Protein AF-A0A9P6BV62-F1 (afdb_monomer_lite)

Sequence (113 aa):
AESNSATRDPPPKCHPDAHIQVREGLHNRIDGATRLIWTHGLPAGACKSAIMQTIAETVPACATLFFSRSSDPPRNDSKKVFTTLAYNPGVANDGYYRYIEARLSKDPLFQIS

Foldseek 3Di:
DPPPCVVQVPPDADDPPQPPVVLVVVLVQPDVPRDDDDDDDDDDVSPPVNSVVVSVVVDPPDDDDDDDDDPDPVSPDPVVVVVCVQPVVVVVDVVSVVVVVVVLVVDPVNVPD

Structure (mmCIF, N/CA/C/O backbone):
data_AF-A0A9P6BV62-F1
#
_entry.id   AF-A0A9P6BV62-F1
#
loop_
_atom_site.group_PDB
_atom_site.id
_atom_site.type_symbol
_atom_site.label_atom_id
_atom_site.label_alt_id
_atom_site.label_comp_id
_atom_site.label_asym_id
_atom_site.label_entity_id
_atom_site.label_seq_id
_atom_site.pdbx_PDB_ins_code
_atom_site.Cartn_x
_atom_site.Cartn_y
_atom_site.Cartn_z
_atom_site.occupancy
_atom_site.B_iso_or_equiv
_atom_site.auth_seq_id
_atom_site.auth_comp_id
_atom_site.auth_asym_id
_atom_site.auth_atom_id
_atom_site.pdbx_PDB_model_num
ATOM 1 N N . ALA A 1 1 ? 13.820 10.621 1.183 1.00 32.50 1 ALA A N 1
ATOM 2 C CA . ALA A 1 1 ? 14.265 9.985 2.432 1.00 32.50 1 ALA A CA 1
ATOM 3 C C . ALA A 1 1 ? 13.430 8.738 2.592 1.00 32.50 1 ALA A C 1
ATOM 5 O O . ALA A 1 1 ? 12.215 8.858 2.717 1.00 32.50 1 ALA A O 1
ATOM 6 N N . GLU A 1 2 ? 14.063 7.577 2.474 1.00 38.62 2 GLU A N 1
ATOM 7 C CA . GLU A 1 2 ? 13.459 6.315 2.881 1.00 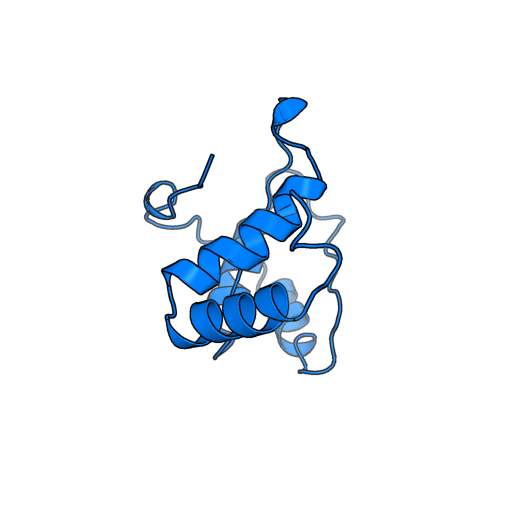38.62 2 GLU A CA 1
ATOM 8 C C . GLU A 1 2 ? 13.059 6.436 4.346 1.00 38.62 2 GLU A C 1
ATOM 10 O O . GLU A 1 2 ? 13.879 6.752 5.209 1.00 38.62 2 GLU A O 1
ATOM 15 N N . SER A 1 3 ? 11.771 6.260 4.619 1.00 39.12 3 SER A N 1
ATOM 16 C CA . SER A 1 3 ? 11.311 6.088 5.986 1.00 39.12 3 SER A CA 1
ATOM 17 C C . SER A 1 3 ? 11.626 4.646 6.342 1.00 39.12 3 SER A C 1
ATOM 19 O O . SER A 1 3 ? 10.833 3.754 6.051 1.00 39.12 3 SER A O 1
ATOM 21 N N . ASN A 1 4 ? 12.801 4.417 6.925 1.00 45.44 4 ASN A N 1
ATOM 22 C CA . ASN A 1 4 ? 13.088 3.157 7.591 1.00 45.44 4 ASN A CA 1
ATOM 23 C C . ASN A 1 4 ? 11.947 2.904 8.597 1.00 45.44 4 ASN A C 1
ATOM 25 O O . ASN A 1 4 ? 11.656 3.767 9.438 1.00 45.44 4 ASN A O 1
ATOM 29 N N . SER A 1 5 ? 11.251 1.773 8.462 1.00 48.31 5 SER A N 1
ATOM 30 C CA . SER A 1 5 ? 10.105 1.377 9.297 1.00 48.31 5 SER A CA 1
ATOM 31 C C . SER A 1 5 ? 10.448 1.350 10.790 1.00 48.31 5 SER A C 1
ATOM 33 O O . SER A 1 5 ? 9.556 1.506 11.617 1.00 48.31 5 SER A O 1
ATOM 35 N N . ALA A 1 6 ? 11.742 1.290 11.122 1.00 51.12 6 ALA A N 1
ATOM 36 C CA . ALA A 1 6 ? 12.299 1.443 12.465 1.00 51.12 6 ALA A CA 1
ATOM 37 C C . ALA A 1 6 ? 11.900 2.746 13.193 1.00 51.12 6 ALA A C 1
ATOM 39 O O . ALA A 1 6 ? 11.965 2.813 14.413 1.00 51.12 6 ALA A O 1
ATOM 40 N N . THR A 1 7 ? 11.458 3.791 12.483 1.00 49.78 7 THR A N 1
ATOM 41 C CA . THR A 1 7 ? 10.946 5.02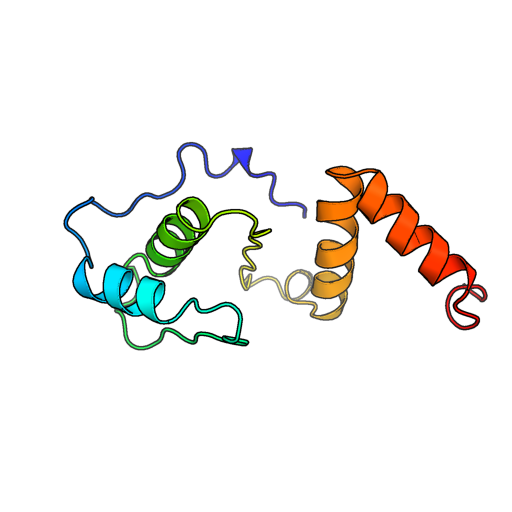7 13.120 1.00 49.78 7 THR A CA 1
ATOM 42 C C . THR A 1 7 ? 9.534 4.890 13.697 1.00 49.78 7 THR A C 1
ATOM 44 O O . THR A 1 7 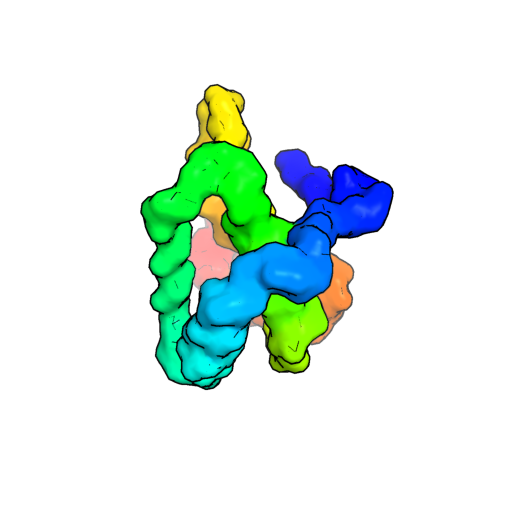? 9.040 5.811 14.343 1.00 49.78 7 THR A O 1
ATOM 47 N N . ARG A 1 8 ? 8.869 3.758 13.454 1.00 58.41 8 ARG A N 1
ATOM 48 C CA . ARG A 1 8 ? 7.514 3.451 13.919 1.00 58.41 8 ARG A CA 1
ATOM 49 C C . ARG A 1 8 ? 7.517 2.168 14.742 1.00 58.41 8 ARG A C 1
ATOM 51 O O . ARG A 1 8 ? 6.630 1.353 14.545 1.00 58.41 8 ARG A O 1
ATOM 58 N N . ASP A 1 9 ? 8.523 1.956 15.586 1.00 53.59 9 ASP A N 1
ATOM 59 C CA . ASP A 1 9 ? 8.571 0.798 16.481 1.00 53.59 9 ASP A CA 1
ATOM 60 C C . ASP A 1 9 ? 8.330 1.223 17.948 1.00 53.59 9 ASP A C 1
ATOM 62 O O . ASP A 1 9 ? 9.129 1.992 18.489 1.00 53.59 9 ASP A O 1
ATOM 66 N N . PRO A 1 10 ? 7.232 0.781 18.596 1.00 60.56 10 PRO A N 1
ATOM 67 C CA . PRO A 1 10 ? 6.123 0.044 18.002 1.00 60.56 10 PRO A CA 1
ATOM 68 C C . PRO A 1 10 ? 5.255 0.965 17.135 1.00 60.56 10 PRO A C 1
ATOM 70 O O . PRO A 1 10 ? 5.187 2.180 17.367 1.00 60.56 10 PRO A O 1
ATOM 73 N N . PRO A 1 11 ? 4.552 0.414 16.137 1.00 63.06 11 PRO A N 1
ATOM 74 C CA . PRO A 1 11 ? 3.707 1.231 15.293 1.00 63.06 11 PRO A CA 1
ATOM 75 C C . PRO A 1 11 ? 2.580 1.856 16.107 1.00 63.06 11 PRO A C 1
ATOM 77 O O . PRO A 1 11 ? 2.137 1.261 17.094 1.00 63.06 11 PRO A O 1
ATOM 80 N N . PRO A 1 12 ? 2.094 3.049 15.721 1.00 64.81 12 PRO A N 1
ATOM 81 C CA . PRO A 1 12 ? 0.966 3.663 16.398 1.00 64.81 12 PRO A CA 1
ATOM 82 C C . PRO A 1 12 ? -0.245 2.739 16.252 1.00 64.81 12 PRO A C 1
ATOM 84 O O . PRO A 1 12 ? -0.837 2.634 15.179 1.00 64.81 12 PRO A O 1
ATOM 87 N N . LYS A 1 13 ? -0.593 2.049 17.337 1.00 62.84 13 LYS A N 1
ATOM 88 C CA . LYS A 1 13 ? -1.773 1.192 17.419 1.00 62.84 13 LYS A CA 1
ATOM 89 C C . LYS A 1 13 ? -2.925 2.012 17.976 1.00 62.84 13 LYS A C 1
ATOM 91 O O . LYS A 1 13 ? -2.773 2.720 18.970 1.00 62.84 13 LYS A O 1
ATOM 96 N N . CYS A 1 14 ? -4.088 1.914 17.338 1.00 64.50 14 CYS A N 1
ATOM 97 C CA . CYS A 1 14 ? -5.316 2.346 17.991 1.00 64.50 14 CYS A CA 1
ATOM 98 C C . CYS A 1 14 ? -5.568 1.462 19.216 1.00 64.50 14 CYS A C 1
ATOM 100 O O . CYS A 1 14 ? -5.217 0.280 19.216 1.00 64.50 14 CYS A O 1
ATOM 102 N N . HIS A 1 15 ? -6.208 2.025 20.243 1.00 65.69 15 HIS A N 1
ATOM 103 C CA . HIS A 1 15 ? -6.776 1.208 21.311 1.00 65.69 15 HIS A CA 1
ATOM 104 C C . HIS A 1 15 ? -7.692 0.145 20.672 1.00 65.69 15 HIS A C 1
ATOM 106 O O . HIS A 1 15 ? -8.439 0.500 19.757 1.00 65.69 15 HIS A O 1
ATOM 112 N N . PRO A 1 16 ? -7.646 -1.130 21.096 1.00 63.91 16 PRO A N 1
ATOM 113 C CA . PRO A 1 16 ? -8.376 -2.221 20.439 1.00 63.91 16 PRO A CA 1
ATOM 114 C C . PRO A 1 16 ? -9.889 -1.980 20.325 1.00 63.91 16 PRO A C 1
ATOM 116 O O . PRO A 1 16 ? -10.501 -2.419 19.353 1.00 63.91 16 PRO A O 1
ATOM 119 N N . ASP A 1 17 ? -10.457 -1.219 21.263 1.00 63.34 17 ASP A N 1
ATOM 120 C CA . ASP A 1 17 ? -11.882 -0.857 21.275 1.00 63.34 17 ASP A CA 1
ATOM 121 C C . ASP A 1 17 ? -12.219 0.398 20.456 1.00 63.34 17 ASP A C 1
ATOM 123 O O . ASP A 1 17 ? -13.386 0.715 20.213 1.00 63.34 17 ASP A O 1
ATOM 127 N N . ALA A 1 18 ? -11.207 1.145 20.016 1.00 64.38 18 ALA A N 1
ATOM 128 C CA . ALA A 1 18 ? -11.418 2.351 19.237 1.00 64.38 18 ALA A CA 1
ATOM 129 C C . ALA A 1 18 ? -11.779 1.992 17.791 1.00 64.38 18 ALA A C 1
ATOM 131 O O . ALA A 1 18 ? -11.088 1.227 17.120 1.00 64.38 18 ALA A O 1
ATOM 132 N N . HIS A 1 19 ? -12.843 2.615 17.280 1.00 68.31 19 HIS A N 1
ATOM 133 C CA . HIS A 1 19 ? -13.197 2.592 15.857 1.00 68.31 19 HIS A CA 1
ATOM 134 C C . HIS A 1 19 ? -13.489 1.197 15.269 1.00 68.31 19 HIS A C 1
ATOM 136 O O . HIS A 1 19 ? -13.370 1.023 14.056 1.00 68.31 19 HIS A O 1
ATOM 142 N N . ILE A 1 20 ? -13.941 0.234 16.088 1.00 72.88 20 ILE A N 1
ATOM 143 C CA . ILE A 1 20 ? -14.313 -1.127 15.650 1.00 72.88 20 ILE A CA 1
ATOM 144 C C . ILE A 1 20 ? -15.235 -1.084 14.424 1.00 72.88 20 ILE A C 1
ATOM 146 O O . ILE A 1 20 ? -14.921 -1.687 13.406 1.00 72.88 20 ILE A O 1
ATOM 150 N N . GLN A 1 21 ? -16.317 -0.299 14.466 1.00 72.31 21 GLN A N 1
ATOM 151 C CA . GLN A 1 21 ? -17.267 -0.204 13.345 1.00 72.31 21 GLN A CA 1
ATOM 152 C C . GLN A 1 21 ? -16.616 0.296 12.046 1.00 72.31 21 GLN A C 1
ATOM 154 O O . GLN A 1 21 ? -16.960 -0.157 10.957 1.00 72.31 21 GLN A O 1
ATOM 159 N N . VAL A 1 22 ? -15.652 1.217 12.155 1.00 74.50 22 VAL A N 1
ATOM 160 C CA . VAL A 1 22 ? -14.913 1.744 11.000 1.00 74.50 22 VAL A CA 1
ATOM 161 C C . VAL A 1 22 ? -13.957 0.685 10.457 1.00 74.50 22 VAL A C 1
ATOM 163 O O . VAL A 1 22 ? -13.873 0.520 9.243 1.00 74.50 22 VAL A O 1
ATOM 166 N N . ARG A 1 23 ? -13.265 -0.053 11.335 1.00 74.50 23 ARG A N 1
ATOM 167 C CA . ARG A 1 23 ? -12.349 -1.133 10.949 1.00 74.50 23 ARG A CA 1
ATOM 168 C C . ARG A 1 23 ? -13.086 -2.281 10.266 1.00 74.50 23 ARG A C 1
ATOM 170 O O . ARG A 1 23 ? -12.674 -2.675 9.183 1.00 74.50 23 ARG A O 1
ATOM 177 N N . GLU A 1 24 ? -14.184 -2.756 10.848 1.00 76.69 24 GLU A N 1
ATOM 178 C CA . GLU A 1 24 ? -15.028 -3.805 10.259 1.00 76.69 24 GLU A CA 1
ATOM 179 C C . GLU A 1 24 ? -15.613 -3.356 8.913 1.00 76.69 24 GLU A C 1
ATOM 181 O O . GLU A 1 24 ? -15.560 -4.082 7.921 1.00 76.69 24 GLU A O 1
ATOM 186 N N . GLY A 1 25 ? -16.099 -2.112 8.836 1.00 77.75 25 GLY A N 1
ATOM 187 C CA . GLY A 1 25 ? -16.602 -1.539 7.588 1.00 77.75 25 GLY A CA 1
ATOM 188 C C . GLY A 1 25 ? -15.531 -1.420 6.500 1.00 77.75 25 GLY A C 1
ATOM 189 O O . GLY A 1 25 ? -15.826 -1.624 5.326 1.00 77.75 25 GLY A O 1
ATOM 190 N N . LEU A 1 26 ? -14.286 -1.107 6.868 1.00 78.12 26 LEU A N 1
ATOM 191 C CA . LEU A 1 26 ? -13.156 -1.082 5.939 1.00 78.12 26 LEU A CA 1
ATOM 192 C C . LEU A 1 26 ? -12.740 -2.488 5.507 1.00 78.12 26 LEU A C 1
ATOM 194 O O . LEU A 1 26 ? -12.527 -2.700 4.319 1.00 78.12 26 LEU A O 1
ATOM 198 N N . HIS A 1 27 ? -12.675 -3.441 6.437 1.00 76.19 27 HIS A N 1
ATOM 199 C CA . HIS A 1 27 ? -12.341 -4.834 6.146 1.00 76.19 27 HIS A CA 1
ATOM 200 C C . HIS A 1 27 ? -13.289 -5.451 5.125 1.00 76.19 27 HIS A C 1
ATOM 202 O O . HIS A 1 27 ? -12.836 -6.010 4.132 1.00 76.19 27 HIS A O 1
ATOM 208 N N . ASN A 1 28 ? -14.596 -5.271 5.321 1.00 76.75 28 ASN A N 1
ATOM 209 C CA . ASN A 1 28 ? -15.617 -5.792 4.410 1.00 76.75 28 ASN A CA 1
ATOM 210 C C . ASN A 1 28 ? -15.573 -5.148 3.019 1.00 76.75 28 ASN A C 1
ATOM 212 O O . ASN A 1 28 ? -16.122 -5.695 2.068 1.00 76.75 28 ASN A O 1
ATOM 216 N N . ARG A 1 29 ? -14.939 -3.978 2.894 1.00 73.81 29 ARG A N 1
ATOM 217 C CA . ARG A 1 29 ? -14.745 -3.285 1.618 1.00 73.81 29 ARG A CA 1
ATOM 218 C C . ARG A 1 29 ? -13.439 -3.653 0.935 1.00 73.81 29 ARG A C 1
ATOM 220 O O . ARG A 1 29 ? -13.262 -3.272 -0.210 1.00 73.81 29 ARG A O 1
ATOM 227 N N . ILE A 1 30 ? -12.520 -4.345 1.600 1.00 74.12 30 ILE A N 1
ATOM 228 C CA . ILE A 1 30 ? -11.318 -4.872 0.954 1.00 74.12 30 ILE A CA 1
ATOM 229 C C . ILE A 1 30 ? -11.697 -6.227 0.364 1.00 74.12 30 ILE A C 1
ATOM 231 O O . ILE A 1 30 ? -11.371 -7.286 0.888 1.00 74.12 30 ILE A O 1
ATOM 235 N N . ASP A 1 31 ? -12.444 -6.177 -0.734 1.00 68.06 31 ASP A N 1
ATOM 236 C CA . ASP A 1 31 ? -12.524 -7.289 -1.667 1.00 68.06 31 ASP A CA 1
ATOM 237 C C . ASP A 1 31 ? -11.417 -7.120 -2.719 1.00 68.06 31 ASP A C 1
ATOM 239 O O . ASP A 1 31 ? -10.944 -6.012 -2.986 1.00 68.06 31 ASP A O 1
ATOM 243 N N . GLY A 1 32 ? -10.961 -8.211 -3.335 1.00 64.62 32 GLY A N 1
ATOM 244 C CA . GLY A 1 32 ? -9.912 -8.162 -4.366 1.00 64.62 32 GLY A CA 1
ATOM 245 C C . GLY A 1 32 ? -10.261 -7.310 -5.602 1.00 64.62 32 GLY A C 1
ATOM 246 O O . GLY A 1 32 ? -9.441 -7.193 -6.511 1.00 64.62 32 GLY A O 1
ATOM 247 N N . ALA A 1 33 ? -11.464 -6.722 -5.656 1.00 69.94 33 ALA A N 1
ATOM 248 C CA . ALA A 1 33 ? -11.932 -5.818 -6.700 1.00 69.94 33 ALA A CA 1
ATOM 249 C C . ALA A 1 33 ? -11.805 -4.330 -6.321 1.00 69.94 33 ALA A C 1
ATOM 251 O O . ALA A 1 33 ? -11.895 -3.463 -7.200 1.00 69.94 33 ALA A O 1
ATOM 252 N N . THR A 1 34 ? -11.577 -4.007 -5.048 1.00 71.19 34 THR A N 1
ATOM 253 C CA . THR A 1 34 ? -11.551 -2.626 -4.573 1.00 71.19 34 THR A CA 1
ATOM 254 C C . THR A 1 34 ? -10.258 -1.920 -4.962 1.00 71.19 34 THR A C 1
ATOM 256 O O . THR A 1 34 ? -9.164 -2.251 -4.516 1.00 71.19 34 THR A O 1
ATOM 259 N N . ARG A 1 35 ? -10.398 -0.895 -5.811 1.00 67.12 35 ARG A N 1
ATOM 260 C CA . ARG A 1 35 ? -9.262 -0.156 -6.392 1.00 67.12 35 ARG A CA 1
ATOM 261 C C . ARG A 1 35 ? -8.837 1.070 -5.586 1.00 67.12 35 ARG A C 1
ATOM 263 O O . ARG A 1 35 ? -7.699 1.509 -5.712 1.00 67.12 35 ARG A O 1
ATOM 270 N N . LEU A 1 36 ? -9.741 1.647 -4.792 1.00 78.50 36 LEU A N 1
ATOM 271 C CA . LEU A 1 36 ? -9.462 2.814 -3.955 1.00 78.50 36 LEU A CA 1
ATOM 272 C C . LEU A 1 36 ? -10.477 2.910 -2.812 1.00 78.50 36 LEU A C 1
ATOM 274 O O . LEU A 1 36 ? -11.684 2.948 -3.053 1.00 78.50 36 LEU A O 1
ATOM 278 N N . ILE A 1 37 ? -9.987 3.035 -1.577 1.00 76.00 37 ILE A N 1
ATOM 279 C CA . ILE A 1 37 ? -10.813 3.387 -0.420 1.00 76.00 37 ILE A CA 1
ATOM 280 C C . ILE A 1 37 ? -10.382 4.757 0.092 1.00 76.00 37 ILE A C 1
ATOM 282 O O . ILE A 1 37 ? -9.226 4.968 0.450 1.00 76.00 37 ILE A O 1
ATOM 286 N N . TRP A 1 38 ? -11.328 5.692 0.139 1.00 76.38 38 TRP A N 1
ATOM 287 C CA . TRP A 1 38 ? -11.105 7.036 0.656 1.00 76.38 38 TRP A CA 1
ATOM 288 C C . TRP A 1 38 ? -11.787 7.206 2.014 1.00 76.38 38 TRP A C 1
ATOM 290 O O . TRP A 1 38 ? -13.006 7.068 2.122 1.00 76.38 38 TRP A O 1
ATOM 300 N N . THR A 1 39 ? -11.014 7.524 3.054 1.00 70.62 39 THR A N 1
ATOM 301 C CA . THR A 1 39 ? -11.535 7.819 4.398 1.00 70.62 39 THR A CA 1
ATOM 302 C C . THR A 1 39 ? -11.344 9.290 4.741 1.00 70.62 39 THR A C 1
ATOM 304 O O . THR A 1 39 ? -10.215 9.748 4.933 1.00 70.62 39 THR A O 1
ATOM 307 N N . HIS A 1 40 ? -12.449 10.023 4.865 1.00 72.38 40 HIS A N 1
ATOM 308 C CA . HIS A 1 40 ? -12.484 11.433 5.258 1.00 72.38 40 HIS A CA 1
ATOM 309 C C . HIS A 1 40 ? -13.458 11.651 6.428 1.00 72.38 40 HIS A C 1
ATOM 311 O O . HIS A 1 40 ? -14.210 10.753 6.787 1.00 72.38 40 HIS A O 1
ATOM 317 N N . GLY A 1 41 ? -13.430 12.835 7.049 1.00 65.00 41 GLY A N 1
ATOM 318 C CA . GLY A 1 41 ? -14.428 13.243 8.052 1.00 65.00 41 GLY A CA 1
ATOM 319 C C . GLY A 1 41 ? -14.113 12.894 9.511 1.00 65.00 41 GLY A C 1
ATOM 320 O O . GLY A 1 41 ? -14.747 13.436 10.407 1.00 65.00 41 GLY A O 1
ATOM 321 N N . LEU A 1 42 ? -13.103 12.064 9.785 1.00 64.06 42 LEU A N 1
ATOM 322 C CA . LEU A 1 42 ? -12.630 11.864 11.158 1.00 64.06 42 LEU A CA 1
ATOM 323 C C . LEU A 1 42 ? -11.845 13.099 11.649 1.00 64.06 42 LEU A C 1
ATOM 325 O O . LEU A 1 42 ? -11.018 13.603 10.872 1.00 64.06 42 LEU A O 1
ATOM 329 N N . PRO A 1 43 ? -12.015 13.527 12.918 1.00 67.81 43 PRO A N 1
ATOM 330 C CA . PRO A 1 43 ? -11.281 14.646 13.507 1.00 67.81 43 PRO A CA 1
ATOM 331 C C . PRO A 1 43 ? -9.766 14.563 13.275 1.00 67.81 43 PRO A C 1
ATOM 333 O O . PRO A 1 43 ? -9.185 13.478 13.110 1.00 67.81 43 PRO A O 1
ATOM 336 N N . ALA A 1 44 ? -9.095 15.714 13.242 1.00 64.50 44 ALA A N 1
ATOM 337 C CA . ALA A 1 44 ? -7.637 15.738 13.315 1.00 64.50 44 ALA A CA 1
ATOM 338 C C . ALA A 1 44 ? -7.197 15.004 14.597 1.00 64.50 44 ALA A C 1
ATOM 340 O O . ALA A 1 44 ? -7.792 15.199 15.651 1.00 64.50 44 ALA A O 1
ATOM 341 N N . GLY A 1 45 ? -6.225 14.094 14.491 1.00 63.53 45 GLY A N 1
ATOM 342 C CA . GLY A 1 45 ? -5.796 13.256 15.622 1.00 63.53 45 GLY A CA 1
ATOM 343 C C . GLY A 1 45 ? -6.600 11.967 15.853 1.00 63.53 45 GLY A C 1
ATOM 344 O O . GLY A 1 45 ? -6.173 11.134 16.642 1.00 63.53 45 GLY A O 1
ATOM 345 N N . ALA A 1 46 ? -7.681 11.708 15.108 1.00 64.12 46 ALA A N 1
ATOM 346 C CA . ALA A 1 46 ? -8.478 10.474 15.220 1.00 64.12 46 ALA A CA 1
ATOM 347 C C . ALA A 1 46 ? -7.796 9.210 14.643 1.00 64.12 46 ALA A C 1
ATOM 349 O O . ALA A 1 46 ? -8.465 8.294 14.178 1.00 64.12 46 ALA A O 1
ATOM 350 N N . CYS A 1 47 ? -6.461 9.185 14.592 1.00 70.44 47 CYS A N 1
ATOM 351 C CA . CYS A 1 47 ? -5.672 7.996 14.273 1.00 70.44 47 CYS A CA 1
ATOM 352 C C . CYS A 1 47 ? -6.018 7.296 12.939 1.00 70.44 47 CYS A C 1
ATOM 354 O O . CYS A 1 47 ? -5.811 6.096 12.796 1.00 70.44 47 CYS A O 1
ATOM 356 N N . LYS A 1 48 ? -6.467 8.045 11.918 1.00 75.25 48 LYS A N 1
ATOM 357 C CA . LYS A 1 48 ? -6.768 7.517 10.566 1.00 75.25 48 LYS A CA 1
ATOM 358 C C . LYS A 1 48 ? -5.655 6.613 10.013 1.00 75.25 48 LYS A C 1
ATOM 360 O O . LYS A 1 48 ? -5.933 5.531 9.508 1.00 75.25 48 LYS A O 1
ATOM 365 N N . SER A 1 49 ? -4.398 7.038 10.153 1.00 74.69 49 SER A N 1
ATOM 366 C CA . SER A 1 49 ? -3.234 6.262 9.710 1.00 74.69 49 SER A CA 1
ATOM 367 C C . SER A 1 49 ? -3.039 4.970 10.511 1.00 74.69 49 SER A C 1
ATOM 369 O O . SER A 1 49 ? -2.664 3.963 9.924 1.00 74.69 49 SER A O 1
ATOM 371 N N . ALA A 1 50 ? -3.333 4.975 11.816 1.00 77.94 50 ALA A N 1
ATOM 372 C CA . ALA A 1 50 ? -3.255 3.785 12.667 1.00 77.94 50 ALA A CA 1
ATOM 373 C C . ALA A 1 50 ? -4.361 2.769 12.334 1.00 77.94 50 ALA A C 1
ATOM 375 O O . ALA A 1 50 ? -4.110 1.566 12.332 1.00 77.94 50 ALA A O 1
ATOM 376 N N . ILE A 1 51 ? -5.568 3.240 11.991 1.00 77.94 51 ILE A N 1
ATOM 377 C CA . ILE A 1 51 ? -6.669 2.384 11.517 1.00 77.94 51 ILE A CA 1
ATOM 378 C C . ILE A 1 51 ? -6.259 1.690 10.214 1.00 77.94 51 ILE A C 1
ATOM 380 O O . ILE A 1 51 ? -6.340 0.468 10.121 1.00 77.94 51 ILE A O 1
ATOM 384 N N . MET A 1 52 ? -5.758 2.453 9.235 1.00 78.75 52 MET A N 1
ATOM 385 C CA . MET A 1 52 ? -5.288 1.896 7.960 1.00 78.75 52 MET A CA 1
ATOM 386 C C . MET A 1 52 ? -4.124 0.925 8.138 1.00 78.75 52 MET A C 1
ATOM 388 O O . MET A 1 52 ? -4.072 -0.094 7.459 1.00 78.75 52 MET A O 1
ATOM 392 N N . GLN A 1 53 ? -3.218 1.210 9.073 1.00 78.12 53 GLN A N 1
ATOM 393 C CA . GLN A 1 53 ? -2.148 0.288 9.425 1.00 78.12 53 GLN A CA 1
ATOM 394 C C . GLN A 1 53 ? -2.670 -1.012 10.039 1.00 78.12 53 GLN A C 1
ATOM 396 O O . GLN A 1 53 ? -2.262 -2.085 9.612 1.00 78.12 53 GLN A O 1
ATOM 401 N N . THR A 1 54 ? -3.609 -0.926 10.978 1.00 79.44 54 THR A N 1
ATOM 402 C CA . THR A 1 54 ? -4.200 -2.115 11.608 1.00 79.44 54 THR A CA 1
ATOM 403 C C . THR A 1 54 ? -4.865 -3.020 10.569 1.00 79.44 54 THR A C 1
ATOM 405 O O . THR A 1 54 ? -4.750 -4.233 10.658 1.00 79.44 54 THR A O 1
ATOM 408 N N . ILE A 1 55 ? -5.534 -2.438 9.569 1.00 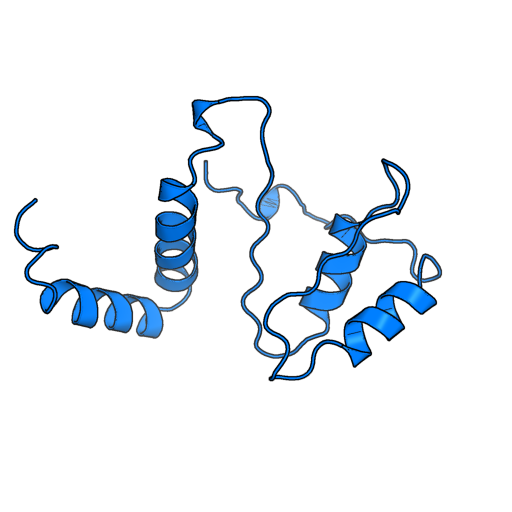78.94 55 ILE A N 1
ATOM 409 C CA . ILE A 1 55 ? -6.164 -3.190 8.475 1.00 78.94 55 ILE A CA 1
ATOM 410 C C . ILE A 1 55 ? -5.115 -3.792 7.530 1.00 78.94 55 ILE A C 1
ATOM 412 O O . ILE A 1 55 ? -5.250 -4.920 7.075 1.00 78.94 55 ILE A O 1
ATOM 416 N N . ALA A 1 56 ? -4.053 -3.051 7.224 1.00 77.56 56 ALA A N 1
ATOM 417 C CA . ALA A 1 56 ? -2.962 -3.560 6.401 1.00 77.56 56 ALA A CA 1
ATOM 418 C C . ALA A 1 56 ? -2.265 -4.781 7.023 1.00 77.56 56 ALA A C 1
ATOM 420 O O . ALA A 1 56 ? -1.835 -5.674 6.301 1.00 77.56 56 ALA A O 1
ATOM 421 N N . GLU A 1 57 ? -2.165 -4.827 8.353 1.00 76.75 57 GLU A N 1
ATOM 422 C CA . GLU A 1 57 ? -1.557 -5.937 9.097 1.00 76.75 57 GLU A CA 1
ATOM 423 C C . GLU A 1 57 ? -2.437 -7.202 9.126 1.00 76.75 57 GLU A C 1
ATOM 425 O O . GLU A 1 57 ? -1.924 -8.300 9.331 1.00 76.75 57 GLU A O 1
ATOM 430 N N . THR A 1 58 ? -3.747 -7.076 8.904 1.00 76.31 58 THR A N 1
ATOM 431 C CA . THR A 1 58 ? -4.713 -8.188 8.951 1.00 76.31 58 THR A CA 1
ATOM 432 C C . THR A 1 58 ? -5.086 -8.739 7.575 1.00 76.31 58 THR A C 1
ATOM 434 O O . THR A 1 58 ? -5.721 -9.793 7.500 1.00 76.31 58 THR A O 1
ATOM 437 N N . VAL A 1 59 ? -4.708 -8.069 6.480 1.00 74.06 59 VAL A N 1
ATOM 438 C CA . VAL A 1 59 ? -4.963 -8.549 5.113 1.00 74.06 59 VAL A CA 1
ATOM 439 C C . VAL A 1 59 ? -3.766 -9.375 4.613 1.00 74.06 59 VAL A C 1
ATOM 441 O O . VAL A 1 59 ? -2.668 -8.835 4.451 1.00 74.06 59 VAL A O 1
ATOM 444 N N . PRO A 1 60 ? -3.939 -10.682 4.334 1.00 67.88 60 PRO A N 1
ATOM 445 C CA . PRO A 1 60 ? -2.853 -11.519 3.840 1.00 67.88 60 PRO A CA 1
ATOM 446 C C . PRO A 1 60 ? -2.426 -11.108 2.422 1.00 67.88 60 PRO A C 1
ATOM 448 O O . PRO A 1 60 ? -3.259 -10.847 1.559 1.00 67.88 60 PRO A O 1
ATOM 451 N N . ALA A 1 61 ? -1.111 -11.115 2.177 1.00 63.91 61 ALA A N 1
ATOM 452 C CA . ALA A 1 61 ? -0.476 -10.895 0.869 1.00 63.91 61 ALA A CA 1
ATOM 453 C C . ALA A 1 61 ? -0.576 -9.476 0.262 1.00 63.91 61 ALA A C 1
ATOM 455 O O . ALA A 1 61 ? -0.467 -9.315 -0.955 1.00 63.91 61 ALA A O 1
ATOM 456 N N . CYS A 1 62 ? -0.694 -8.427 1.081 1.00 63.38 62 CYS A N 1
ATOM 457 C CA . CYS A 1 62 ? -0.622 -7.043 0.605 1.00 63.38 62 CYS A CA 1
ATOM 458 C C . CYS A 1 62 ? 0.732 -6.384 0.910 1.00 63.38 62 CYS A C 1
ATOM 460 O O . CYS A 1 62 ? 1.177 -6.332 2.055 1.00 63.38 62 CYS A O 1
ATOM 462 N N . ALA A 1 63 ? 1.366 -5.798 -0.111 1.00 67.06 63 ALA A N 1
ATOM 463 C CA . ALA A 1 63 ? 2.396 -4.790 0.112 1.00 67.06 63 ALA A CA 1
ATOM 464 C C . ALA A 1 63 ? 1.707 -3.486 0.533 1.00 67.06 63 ALA A C 1
ATOM 466 O O . ALA A 1 63 ? 0.876 -2.955 -0.205 1.00 67.06 63 ALA A O 1
ATOM 467 N N . THR A 1 64 ? 2.052 -2.965 1.710 1.00 70.12 64 THR A N 1
ATOM 468 C CA . THR A 1 64 ? 1.462 -1.725 2.227 1.00 70.12 64 THR A CA 1
ATOM 469 C C . THR A 1 64 ? 2.489 -0.606 2.217 1.00 70.12 64 THR A C 1
ATOM 471 O O . THR A 1 64 ? 3.588 -0.745 2.748 1.00 70.12 64 THR A O 1
ATOM 474 N N . LEU A 1 65 ? 2.119 0.530 1.626 1.00 71.62 65 LEU A N 1
ATOM 475 C CA . LEU A 1 65 ? 2.969 1.710 1.511 1.00 71.62 65 LEU A CA 1
ATOM 476 C C . LEU A 1 65 ? 2.247 2.924 2.089 1.00 71.62 65 LEU A C 1
ATOM 478 O O . LEU A 1 65 ? 1.100 3.204 1.746 1.00 71.62 65 LEU A O 1
ATOM 482 N N . PHE A 1 66 ? 2.938 3.669 2.949 1.00 72.31 66 PHE A N 1
ATOM 483 C CA . PHE A 1 66 ? 2.408 4.881 3.568 1.00 72.31 66 PHE A CA 1
ATOM 484 C C . PHE A 1 66 ? 3.123 6.111 3.028 1.00 72.31 66 PHE A C 1
ATOM 486 O O . PHE A 1 66 ? 4.310 6.309 3.288 1.00 72.31 66 PHE A O 1
ATOM 493 N N . PHE A 1 67 ? 2.375 6.980 2.352 1.00 71.56 67 PHE A N 1
ATOM 494 C CA . PHE A 1 67 ? 2.864 8.280 1.909 1.00 71.56 67 PHE A CA 1
ATOM 495 C C . PHE A 1 67 ? 2.415 9.363 2.887 1.00 71.56 67 PHE A C 1
ATOM 497 O O . PHE A 1 67 ? 1.242 9.448 3.248 1.00 71.56 67 PHE A O 1
ATOM 504 N N . SER A 1 68 ? 3.356 10.202 3.314 1.00 70.31 68 SER A N 1
ATOM 505 C CA . SER A 1 68 ? 3.068 11.398 4.101 1.00 70.31 68 SER A CA 1
ATOM 506 C C . SER A 1 68 ? 3.328 12.629 3.247 1.00 70.31 68 SER A C 1
ATOM 508 O O . SER A 1 68 ? 4.368 12.726 2.595 1.00 70.31 68 SER A O 1
ATOM 510 N N . ARG A 1 69 ? 2.393 13.581 3.262 1.00 70.56 69 ARG A N 1
ATOM 511 C CA . ARG A 1 69 ? 2.616 14.905 2.681 1.00 70.56 69 ARG A CA 1
ATOM 512 C C . ARG A 1 69 ? 3.400 15.737 3.689 1.00 70.56 69 ARG A C 1
ATOM 514 O O . ARG A 1 69 ? 2.875 16.092 4.739 1.00 70.56 69 ARG A O 1
ATOM 521 N N . SER A 1 70 ? 4.656 16.021 3.365 1.00 69.38 70 SER A N 1
ATOM 522 C CA . SER A 1 70 ? 5.502 16.928 4.142 1.00 69.38 70 SER A CA 1
ATOM 523 C C . SER A 1 70 ? 5.208 18.385 3.767 1.00 69.38 70 SER A C 1
ATOM 525 O O . SER A 1 70 ? 4.843 18.672 2.626 1.00 69.38 70 SER A O 1
ATOM 527 N N . SER A 1 71 ? 5.385 19.299 4.724 1.00 71.94 71 SER A N 1
ATOM 528 C CA . SER A 1 71 ? 5.404 20.748 4.486 1.00 71.94 71 SER A CA 1
ATOM 529 C C . SER A 1 71 ? 6.593 21.196 3.631 1.00 71.94 71 SER A C 1
ATOM 531 O O . SER A 1 71 ? 6.562 22.303 3.105 1.00 71.94 71 SER A O 1
ATOM 533 N N . ASP A 1 72 ? 7.612 20.347 3.466 1.00 71.81 72 ASP A N 1
ATOM 534 C CA . ASP A 1 72 ? 8.793 20.632 2.656 1.00 71.81 72 ASP A CA 1
ATOM 535 C C . ASP A 1 72 ? 8.490 20.372 1.167 1.00 71.81 72 ASP A C 1
ATOM 537 O O . ASP A 1 72 ? 8.352 19.208 0.762 1.00 71.81 72 ASP A O 1
ATOM 541 N N . PRO A 1 73 ? 8.448 21.407 0.305 1.00 67.56 73 PRO A N 1
ATOM 542 C CA . PRO A 1 73 ? 8.104 21.256 -1.113 1.00 67.56 73 PRO A CA 1
ATOM 543 C C . PRO A 1 73 ? 8.931 20.200 -1.878 1.00 67.56 73 PRO A C 1
ATOM 545 O O . PRO A 1 73 ? 8.341 19.432 -2.640 1.00 67.56 73 PRO A O 1
ATOM 548 N N . PRO A 1 74 ? 10.257 20.047 -1.651 1.00 67.25 74 PRO A N 1
ATOM 549 C CA . PRO A 1 74 ? 11.069 19.033 -2.338 1.00 67.25 74 PRO A CA 1
ATOM 550 C C . PRO A 1 74 ? 10.699 17.578 -2.002 1.00 67.25 74 PRO A C 1
ATOM 552 O O . PRO A 1 74 ? 11.113 16.646 -2.707 1.00 67.25 74 PRO A O 1
ATOM 555 N N . ARG A 1 75 ? 9.975 17.365 -0.893 1.00 62.72 75 ARG A N 1
ATOM 556 C CA . ARG A 1 75 ? 9.526 16.050 -0.412 1.00 62.72 75 ARG A CA 1
ATOM 557 C C . ARG A 1 75 ? 8.130 15.681 -0.913 1.00 62.72 75 ARG A C 1
ATOM 559 O O . ARG A 1 75 ? 7.727 14.539 -0.725 1.00 62.72 75 ARG A O 1
ATOM 566 N N . ASN A 1 76 ? 7.428 16.598 -1.578 1.00 71.38 76 ASN A N 1
ATOM 567 C CA . ASN A 1 76 ? 6.096 16.379 -2.139 1.00 71.38 76 ASN A CA 1
ATOM 568 C C . ASN A 1 76 ? 6.136 16.267 -3.676 1.00 71.38 76 ASN A C 1
ATOM 570 O O . ASN A 1 76 ? 5.327 16.868 -4.381 1.00 71.38 76 ASN A O 1
ATOM 574 N N . ASP A 1 77 ? 7.109 15.521 -4.198 1.00 73.44 77 ASP A N 1
ATOM 575 C CA . ASP A 1 77 ? 7.246 15.271 -5.632 1.00 73.44 77 ASP A CA 1
ATOM 576 C C . ASP A 1 77 ? 6.569 13.950 -6.012 1.00 73.44 77 ASP A C 1
ATOM 578 O O . ASP A 1 77 ? 7.032 12.864 -5.653 1.00 73.44 77 ASP A O 1
ATOM 582 N N . SER A 1 78 ? 5.479 14.052 -6.774 1.00 69.31 78 SER A N 1
ATOM 583 C CA . SER A 1 78 ? 4.728 12.901 -7.289 1.00 69.31 78 SER A CA 1
ATOM 584 C C . SER A 1 78 ? 5.577 11.934 -8.121 1.00 69.31 78 SER A C 1
ATOM 586 O O . SER A 1 78 ? 5.305 10.736 -8.116 1.00 69.31 78 SER A O 1
ATOM 588 N N . LYS A 1 79 ? 6.649 12.404 -8.776 1.00 73.31 79 LYS A N 1
ATOM 589 C CA . LYS A 1 79 ? 7.536 11.537 -9.565 1.00 73.31 79 LYS A CA 1
ATOM 590 C C . LYS A 1 79 ? 8.293 10.547 -8.684 1.00 73.31 79 LYS A C 1
ATOM 592 O O . LYS A 1 79 ? 8.501 9.405 -9.082 1.00 73.31 79 LYS A O 1
ATOM 597 N N . LYS A 1 80 ? 8.630 10.945 -7.453 1.00 74.50 80 LYS A N 1
ATOM 598 C CA . LYS A 1 80 ? 9.348 10.091 -6.493 1.00 74.50 80 LYS A CA 1
ATOM 599 C C . LYS A 1 80 ? 8.482 8.949 -5.963 1.00 74.50 80 LYS A C 1
ATOM 601 O O . LYS A 1 80 ? 9.030 7.930 -5.561 1.00 74.50 80 LYS A O 1
ATOM 606 N N . VAL A 1 81 ? 7.153 9.084 -6.003 1.00 76.44 81 VAL A N 1
ATOM 607 C CA . VAL A 1 81 ? 6.211 8.043 -5.554 1.00 76.44 81 VAL A CA 1
ATOM 608 C C . VAL A 1 81 ? 6.394 6.760 -6.365 1.00 76.44 81 VAL A C 1
ATOM 610 O O . VAL A 1 81 ? 6.524 5.685 -5.784 1.00 76.44 81 VAL A O 1
ATOM 613 N N . PHE A 1 82 ? 6.474 6.872 -7.693 1.00 77.25 82 PHE A N 1
ATOM 614 C CA . PHE A 1 82 ? 6.678 5.723 -8.579 1.00 77.25 82 PHE A CA 1
ATOM 615 C C . PHE A 1 82 ? 8.049 5.078 -8.382 1.00 77.25 82 PHE A C 1
ATOM 617 O O . PHE A 1 82 ? 8.150 3.855 -8.320 1.00 77.25 82 PHE A O 1
ATOM 624 N N . THR A 1 83 ? 9.096 5.887 -8.201 1.00 80.75 83 THR A N 1
ATOM 625 C CA . THR A 1 83 ? 10.435 5.374 -7.890 1.00 80.75 83 THR A CA 1
ATOM 626 C C . THR A 1 83 ? 10.438 4.593 -6.576 1.00 80.75 83 THR A C 1
ATOM 628 O O . THR A 1 83 ? 10.970 3.491 -6.527 1.00 80.75 83 THR A O 1
ATOM 631 N N . THR A 1 84 ? 9.791 5.106 -5.525 1.00 79.38 84 THR A N 1
ATOM 632 C CA . THR A 1 84 ? 9.666 4.399 -4.239 1.00 79.38 84 THR A CA 1
ATOM 633 C C . THR A 1 84 ? 8.849 3.106 -4.360 1.00 79.38 84 THR A C 1
ATOM 635 O O . THR A 1 84 ? 9.209 2.105 -3.743 1.00 79.38 84 THR A O 1
ATOM 638 N N . LEU A 1 85 ? 7.790 3.097 -5.180 1.00 79.25 85 LEU A N 1
ATOM 639 C CA . LEU A 1 85 ? 6.981 1.906 -5.481 1.00 79.25 85 LEU A CA 1
ATOM 640 C C . LEU A 1 85 ? 7.773 0.807 -6.204 1.00 79.25 85 LEU A C 1
ATOM 642 O O . LEU A 1 85 ? 7.526 -0.373 -5.973 1.00 79.25 85 LEU A O 1
ATOM 646 N N . ALA A 1 86 ? 8.701 1.177 -7.084 1.00 82.69 86 ALA A N 1
ATOM 647 C CA . ALA A 1 86 ? 9.566 0.229 -7.779 1.00 82.69 86 ALA A CA 1
ATOM 648 C C . ALA A 1 86 ? 10.703 -0.269 -6.874 1.00 82.69 86 ALA A C 1
ATOM 650 O O . ALA A 1 86 ? 10.967 -1.466 -6.798 1.00 82.69 86 ALA A O 1
ATOM 651 N N . TYR A 1 87 ? 11.351 0.654 -6.165 1.00 82.81 87 TYR A N 1
ATOM 652 C CA . TYR A 1 87 ? 12.552 0.370 -5.392 1.00 82.81 87 TYR A CA 1
ATOM 653 C C . TYR A 1 87 ? 12.269 -0.476 -4.145 1.00 82.81 87 TYR A C 1
ATOM 655 O O . TYR A 1 87 ? 12.910 -1.507 -3.960 1.00 82.81 87 TYR A O 1
ATOM 663 N N . ASN A 1 88 ? 11.289 -0.099 -3.312 1.00 81.50 88 ASN A N 1
ATOM 664 C CA . ASN A 1 88 ? 11.086 -0.758 -2.014 1.00 81.50 88 ASN A CA 1
ATOM 665 C C . ASN A 1 88 ? 10.777 -2.264 -2.137 1.00 81.50 88 ASN A C 1
ATOM 667 O O . ASN A 1 88 ? 11.419 -3.050 -1.440 1.00 81.50 88 ASN A O 1
ATOM 671 N N . PRO A 1 89 ? 9.846 -2.713 -3.005 1.00 80.38 89 PRO A N 1
ATOM 672 C CA . PRO A 1 89 ? 9.612 -4.142 -3.177 1.00 80.38 89 PRO A CA 1
ATOM 673 C C . PRO A 1 89 ? 10.751 -4.824 -3.945 1.00 80.38 89 PRO A C 1
ATOM 675 O O . PRO A 1 89 ? 10.971 -6.010 -3.741 1.00 80.38 89 PRO A O 1
ATOM 678 N N . GLY A 1 90 ? 11.492 -4.092 -4.789 1.00 83.69 90 GLY A N 1
ATOM 679 C CA . GLY A 1 90 ? 12.666 -4.614 -5.494 1.00 83.69 90 GLY A CA 1
ATOM 680 C C . GLY A 1 90 ? 13.793 -4.995 -4.541 1.00 83.69 90 GLY A C 1
ATOM 681 O O . GLY A 1 90 ? 14.310 -6.100 -4.625 1.00 83.69 90 GLY A O 1
ATOM 682 N N . VAL A 1 91 ? 14.114 -4.132 -3.576 1.00 83.75 91 VAL A N 1
ATOM 683 C CA . VAL A 1 91 ? 15.126 -4.433 -2.548 1.00 83.75 91 VAL A CA 1
ATOM 684 C C . VAL A 1 91 ? 14.686 -5.574 -1.627 1.00 83.75 91 VAL A C 1
ATOM 686 O O . VAL A 1 91 ? 15.520 -6.337 -1.152 1.00 83.75 91 VAL A O 1
ATOM 689 N N . ALA A 1 92 ? 13.384 -5.705 -1.365 1.00 81.62 92 ALA A N 1
ATOM 690 C CA . ALA A 1 92 ? 12.855 -6.743 -0.482 1.00 81.62 92 ALA A CA 1
ATOM 691 C C . ALA A 1 92 ? 12.624 -8.101 -1.174 1.00 81.62 92 ALA A C 1
ATOM 693 O O . ALA A 1 92 ? 12.439 -9.107 -0.489 1.00 81.62 92 ALA A O 1
ATOM 694 N N . ASN A 1 93 ? 12.567 -8.145 -2.509 1.00 84.00 93 ASN A N 1
ATOM 695 C CA . ASN A 1 93 ? 12.226 -9.343 -3.269 1.00 84.00 93 ASN A CA 1
ATOM 696 C C . ASN A 1 93 ? 12.966 -9.388 -4.616 1.00 84.00 93 ASN A C 1
ATOM 698 O O . ASN A 1 93 ? 12.583 -8.720 -5.581 1.00 84.00 93 ASN A O 1
ATOM 702 N N . ASP A 1 94 ? 13.960 -10.274 -4.708 1.00 87.12 94 ASP A N 1
ATOM 703 C CA . ASP A 1 94 ? 14.773 -10.481 -5.914 1.00 87.12 94 ASP A CA 1
ATOM 704 C C . ASP A 1 94 ? 13.949 -10.831 -7.162 1.00 87.12 94 ASP A C 1
ATOM 706 O O . ASP A 1 94 ? 14.295 -10.440 -8.279 1.00 87.12 94 ASP A O 1
ATOM 710 N N . GLY A 1 95 ? 12.845 -11.565 -7.001 1.00 88.62 95 GLY A N 1
ATOM 711 C CA . GLY A 1 95 ? 11.951 -11.906 -8.108 1.00 88.62 95 GLY A CA 1
ATOM 712 C C . GLY A 1 95 ? 11.268 -10.669 -8.692 1.00 88.62 95 GLY A C 1
ATOM 713 O O . GLY A 1 95 ? 11.194 -10.516 -9.913 1.00 88.62 95 GLY A O 1
ATOM 714 N N . TYR A 1 96 ? 10.826 -9.755 -7.829 1.00 86.12 96 TYR A N 1
ATOM 715 C CA . TYR A 1 96 ? 10.248 -8.479 -8.239 1.00 86.12 96 TYR A CA 1
ATOM 716 C C . TYR A 1 96 ? 11.298 -7.549 -8.859 1.00 86.12 96 TYR A C 1
ATOM 718 O O . TYR A 1 96 ? 11.032 -6.942 -9.898 1.00 86.12 96 TYR A O 1
ATOM 726 N N . TYR A 1 97 ? 12.506 -7.489 -8.288 1.00 87.31 97 TYR A N 1
ATOM 727 C CA . TYR A 1 97 ? 13.628 -6.750 -8.875 1.00 87.31 97 TYR A CA 1
ATOM 728 C C . TYR A 1 97 ? 13.910 -7.209 -10.313 1.00 87.31 97 TYR A C 1
ATOM 730 O O . TYR A 1 97 ? 13.882 -6.400 -11.242 1.00 87.31 97 TYR A O 1
ATOM 738 N N . ARG A 1 98 ? 14.078 -8.522 -10.518 1.00 90.56 98 ARG A N 1
ATOM 739 C CA . ARG A 1 98 ? 14.318 -9.109 -11.847 1.00 90.56 98 ARG A CA 1
ATOM 740 C C . ARG A 1 98 ? 13.174 -8.841 -12.817 1.00 90.56 98 ARG A C 1
ATOM 742 O O . ARG A 1 98 ? 13.416 -8.611 -13.998 1.00 90.56 98 ARG A O 1
ATOM 749 N N . TYR A 1 99 ? 11.931 -8.863 -12.337 1.00 89.00 99 TYR A N 1
ATOM 750 C CA . TYR A 1 99 ? 10.769 -8.528 -13.157 1.00 89.00 99 TYR A CA 1
ATOM 751 C C . TYR A 1 99 ? 10.829 -7.080 -13.667 1.00 89.00 99 TYR A C 1
ATOM 753 O O . TYR A 1 99 ? 10.625 -6.844 -14.861 1.00 89.00 99 TYR A O 1
ATOM 761 N N . ILE A 1 100 ? 11.145 -6.121 -12.790 1.00 87.62 100 ILE A N 1
ATOM 762 C CA . ILE A 1 100 ? 11.306 -4.713 -13.175 1.00 87.62 100 ILE A CA 1
ATOM 763 C C . ILE A 1 100 ? 12.472 -4.553 -14.152 1.00 87.62 100 ILE A C 1
ATOM 765 O O . ILE A 1 100 ? 12.290 -3.960 -15.212 1.00 87.62 100 ILE A O 1
ATOM 769 N N . GLU A 1 101 ? 13.639 -5.119 -13.850 1.00 87.81 101 GLU A N 1
ATOM 770 C CA . GLU A 1 101 ? 14.836 -5.044 -14.698 1.00 87.81 101 GLU A CA 1
ATOM 771 C C . GLU A 1 101 ? 14.586 -5.620 -16.104 1.00 87.81 101 GLU A C 1
ATOM 773 O O . GLU A 1 101 ? 14.889 -4.990 -17.122 1.00 87.81 101 GLU A O 1
ATOM 778 N N . ALA A 1 102 ? 13.929 -6.780 -16.189 1.00 89.19 102 ALA A N 1
ATOM 779 C CA . ALA A 1 102 ? 13.544 -7.396 -17.457 1.00 89.19 102 ALA A CA 1
ATOM 780 C C . ALA A 1 102 ? 12.530 -6.556 -18.253 1.00 89.19 102 ALA A C 1
ATOM 782 O O . ALA A 1 102 ? 12.454 -6.672 -19.479 1.00 89.19 102 ALA A O 1
ATOM 783 N N . ARG A 1 103 ? 11.720 -5.727 -17.582 1.00 87.38 103 ARG A N 1
ATOM 784 C CA . ARG A 1 103 ? 10.783 -4.818 -18.250 1.00 87.38 103 ARG A CA 1
ATOM 785 C C . ARG A 1 103 ? 11.472 -3.541 -18.720 1.00 87.38 103 ARG A C 1
ATOM 787 O O . ARG A 1 103 ? 11.230 -3.143 -19.855 1.00 87.38 103 ARG A O 1
ATOM 794 N N . LEU A 1 104 ? 12.339 -2.959 -17.890 1.00 85.81 104 LEU A N 1
ATOM 795 C CA . LEU A 1 104 ? 13.113 -1.755 -18.206 1.00 85.81 104 LEU A CA 1
ATOM 796 C C . LEU A 1 104 ? 14.095 -1.996 -19.355 1.00 85.81 104 LEU A C 1
ATOM 798 O O . LEU A 1 104 ? 14.185 -1.184 -20.266 1.00 8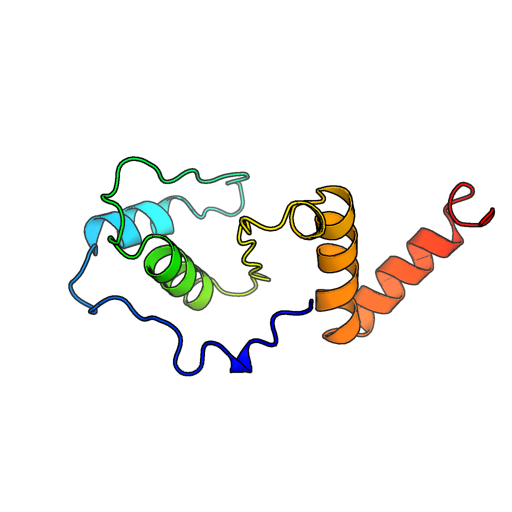5.81 104 LEU A O 1
ATOM 802 N N . SER A 1 105 ? 14.762 -3.152 -19.380 1.00 86.06 105 SER A N 1
ATOM 803 C CA . SER A 1 105 ? 15.652 -3.545 -20.487 1.00 86.06 105 SER A CA 1
ATOM 804 C C . SER A 1 105 ? 14.948 -3.664 -21.844 1.00 86.06 105 SER A C 1
ATOM 806 O O . SER A 1 105 ? 15.609 -3.606 -22.876 1.00 86.06 105 SER A O 1
ATOM 808 N N . LYS A 1 106 ? 13.619 -3.816 -21.856 1.00 86.00 106 LYS A N 1
ATOM 809 C CA . LYS A 1 106 ? 12.787 -3.862 -23.068 1.00 86.00 106 LYS A CA 1
ATOM 810 C C . LYS A 1 106 ? 12.106 -2.528 -23.375 1.00 86.00 106 LYS A C 1
ATOM 812 O O . LYS A 1 106 ? 11.367 -2.461 -24.356 1.00 86.00 106 LYS A O 1
ATOM 817 N N . ASP A 1 107 ? 12.290 -1.510 -22.536 1.00 83.44 107 ASP A N 1
ATOM 818 C CA . ASP A 1 107 ? 11.715 -0.187 -22.742 1.00 83.44 107 ASP A CA 1
ATOM 819 C C . ASP A 1 107 ? 12.699 0.697 -23.530 1.00 83.44 107 ASP A C 1
ATOM 821 O O . ASP A 1 107 ? 13.732 1.108 -22.991 1.00 83.44 107 ASP A O 1
ATOM 825 N N . PRO A 1 108 ? 12.401 1.021 -24.801 1.00 72.06 108 PRO A N 1
ATOM 826 C CA . PRO A 1 108 ? 13.275 1.852 -25.619 1.00 72.06 108 PRO A CA 1
ATOM 827 C C . PRO A 1 108 ? 13.392 3.297 -25.109 1.00 72.06 108 PRO A C 1
ATOM 829 O O . PRO A 1 108 ? 14.352 3.972 -25.462 1.00 72.06 108 PRO A O 1
ATOM 832 N N . LEU A 1 109 ? 12.464 3.781 -24.272 1.00 73.50 109 LEU A N 1
ATOM 833 C CA . LEU A 1 109 ? 12.553 5.113 -23.659 1.00 73.50 109 LEU A CA 1
ATOM 834 C C . LEU A 1 109 ? 13.478 5.138 -22.435 1.00 73.50 109 LEU A C 1
ATOM 836 O O . LEU A 1 109 ? 13.976 6.202 -22.075 1.00 73.50 109 LEU A O 1
ATOM 840 N N . PHE A 1 110 ? 13.716 3.986 -21.803 1.00 64.75 110 PHE A N 1
ATOM 841 C CA . PHE A 1 110 ? 14.588 3.874 -20.632 1.00 64.75 110 PHE A CA 1
ATOM 842 C C . PHE A 1 110 ? 16.057 3.620 -21.008 1.00 64.75 110 PHE A C 1
ATOM 844 O O . PHE A 1 110 ? 16.950 3.889 -20.214 1.00 64.75 110 PHE A O 1
ATOM 851 N N . GLN A 1 111 ? 16.331 3.145 -22.228 1.00 52.75 111 GLN A N 1
ATOM 852 C CA . GLN A 1 111 ? 17.696 2.904 -22.719 1.00 52.75 111 GLN A CA 1
ATOM 853 C C . GLN A 1 111 ? 18.441 4.162 -23.216 1.00 52.75 111 GLN A C 1
ATOM 855 O O . GLN A 1 111 ? 19.584 4.046 -23.649 1.00 52.75 111 GLN A O 1
ATOM 860 N N . ILE A 1 112 ? 17.827 5.352 -23.171 1.00 40.41 112 ILE A N 1
ATOM 861 C CA . ILE A 1 112 ? 18.398 6.606 -23.713 1.00 40.41 112 ILE A CA 1
ATOM 862 C C . ILE A 1 112 ? 18.601 7.663 -22.605 1.00 40.41 112 ILE A C 1
ATOM 864 O O . ILE A 1 112 ? 18.349 8.849 -22.815 1.00 40.41 112 ILE A O 1
ATOM 868 N N . SER A 1 113 ? 19.042 7.260 -21.410 1.00 39.59 113 SER A N 1
ATOM 869 C CA . SER A 1 113 ? 19.489 8.198 -20.362 1.00 39.59 113 SER A CA 1
ATO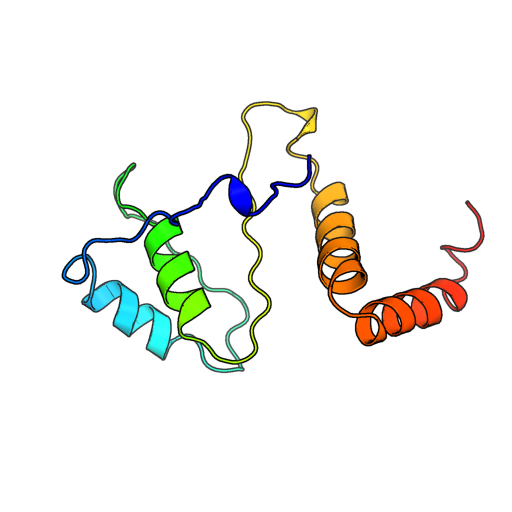M 870 C C . SER A 1 113 ? 20.929 7.951 -19.954 1.00 39.59 113 SER A C 1
ATOM 872 O O . SER A 1 113 ? 21.209 6.781 -19.605 1.00 39.59 113 SER A O 1
#

Radius of gyration: 17.32 Å; chains: 1; bounding box: 37×33×47 Å

pLDDT: mean 71.38, std 11.66, range [32.5, 90.56]

Organism: NCBI:txid1400762

Secondary structure (DSSP, 8-state):
----GGGGSS--PPPTTTTHHHHHHHHTT--TT--------PPTTS-HHHHHHHHHHHSTT---------SSGGG--HHHHHHHHHHHHHHH-HHHHHHHHHHHTT-TTTS--